Protein AF-A0A347TIP3-F1 (afdb_monomer)

Secondary structure (DSSP, 8-state):
-------GGGS-HHHHHHHHHH---HHHHHHHTT-S-HHHHHHHHH-TTS-HHHHHHHTT-SSHHHHHHHHTSTT-----------TTTS----GGGHHHHHTT-HHHHHHHH--

Organism: NCBI:txid505249

Structure (mmCIF, N/CA/C/O backbone):
data_AF-A0A347TIP3-F1
#
_entry.id   AF-A0A347TIP3-F1
#
loop_
_atom_site.group_PDB
_atom_site.id
_atom_site.type_symbol
_atom_site.label_atom_id
_atom_site.label_alt_id
_atom_site.label_comp_id
_atom_site.label_asym_id
_atom_site.label_entity_id
_atom_site.label_seq_id
_atom_site.pdbx_PDB_ins_code
_atom_site.Cartn_x
_atom_site.Cartn_y
_atom_site.Cartn_z
_atom_site.occupancy
_atom_site.B_iso_or_equiv
_atom_site.auth_seq_id
_atom_site.auth_comp_id
_atom_site.auth_asym_id
_atom_site.auth_atom_id
_atom_site.pdbx_PDB_model_num
ATOM 1 N N . MET A 1 1 ? -21.958 9.856 -16.960 1.00 36.03 1 MET A N 1
ATOM 2 C CA . MET A 1 1 ? -22.104 9.538 -15.525 1.00 36.03 1 MET A CA 1
ATOM 3 C C . MET A 1 1 ? -20.728 9.697 -14.900 1.00 36.03 1 MET A C 1
ATOM 5 O O . MET A 1 1 ? -19.915 8.792 -15.009 1.00 36.03 1 MET A O 1
ATOM 9 N N . GLY A 1 2 ? -20.418 10.908 -14.428 1.00 40.88 2 GLY A N 1
ATOM 10 C CA . GLY A 1 2 ? -19.096 11.252 -13.901 1.00 40.88 2 GLY A CA 1
ATOM 11 C C . GLY A 1 2 ? -18.915 10.614 -12.534 1.00 40.88 2 GLY A C 1
ATOM 12 O O . GLY A 1 2 ? -19.694 10.883 -11.625 1.00 40.88 2 GLY A O 1
ATOM 13 N N . VAL A 1 3 ? -17.949 9.709 -12.426 1.00 49.09 3 VAL A N 1
ATOM 14 C CA . VAL A 1 3 ? -17.572 9.085 -11.160 1.00 49.09 3 VAL A CA 1
ATOM 15 C C . VAL A 1 3 ? -17.158 10.165 -10.164 1.00 49.09 3 VAL A C 1
ATOM 17 O O . VAL A 1 3 ? -16.369 11.047 -10.490 1.00 49.09 3 VAL A O 1
ATOM 20 N N . ASN A 1 4 ? -17.762 10.087 -8.976 1.00 49.16 4 ASN A N 1
ATOM 21 C CA . ASN A 1 4 ? -17.552 10.955 -7.824 1.00 49.16 4 ASN A CA 1
ATOM 22 C C . ASN A 1 4 ? -16.080 11.344 -7.661 1.00 49.16 4 ASN A C 1
ATOM 24 O O . ASN A 1 4 ? -15.232 10.476 -7.438 1.00 49.16 4 ASN A O 1
ATOM 28 N N . GLU A 1 5 ? -15.801 12.647 -7.651 1.00 56.03 5 GLU A N 1
ATOM 29 C CA . GLU A 1 5 ? -14.629 13.192 -6.974 1.00 56.03 5 GLU A CA 1
ATOM 30 C C . GLU A 1 5 ? -14.761 12.888 -5.479 1.00 56.03 5 GLU A C 1
ATOM 32 O O . GLU A 1 5 ? -15.198 13.700 -4.669 1.00 56.03 5 GLU A O 1
ATOM 37 N N . ILE A 1 6 ? -14.406 11.667 -5.092 1.00 62.69 6 ILE A N 1
ATOM 38 C CA . ILE A 1 6 ? -14.096 11.369 -3.707 1.00 62.69 6 ILE A CA 1
ATOM 39 C C . ILE A 1 6 ? -12.871 12.221 -3.392 1.00 62.69 6 ILE A C 1
ATOM 41 O O . ILE A 1 6 ? -11.792 12.018 -3.964 1.00 62.69 6 ILE A O 1
ATOM 45 N N . ALA A 1 7 ? -13.033 13.192 -2.496 1.00 75.00 7 ALA A N 1
ATOM 46 C CA . ALA A 1 7 ? -11.911 13.895 -1.905 1.00 75.00 7 ALA A CA 1
ATOM 47 C C . ALA A 1 7 ? -11.144 12.881 -1.043 1.00 75.00 7 ALA A C 1
ATOM 49 O O . ALA A 1 7 ? -11.400 12.735 0.148 1.00 75.00 7 ALA A O 1
ATOM 50 N N . ILE A 1 8 ? -10.229 12.134 -1.674 1.00 80.06 8 ILE A N 1
ATOM 51 C CA . ILE A 1 8 ? -9.394 11.090 -1.052 1.00 80.06 8 ILE A CA 1
ATOM 52 C C . ILE A 1 8 ? -8.749 11.616 0.240 1.00 80.06 8 ILE A C 1
ATOM 54 O O . ILE A 1 8 ? -8.624 10.887 1.216 1.00 80.06 8 ILE A O 1
ATOM 58 N N . ASN A 1 9 ? -8.424 12.909 0.263 1.00 79.38 9 ASN A N 1
ATOM 59 C CA . ASN A 1 9 ? -7.811 13.613 1.387 1.00 79.38 9 ASN A CA 1
ATOM 60 C C . ASN A 1 9 ? -8.688 13.681 2.654 1.00 79.38 9 ASN A C 1
ATOM 62 O O . ASN A 1 9 ? -8.171 14.003 3.717 1.00 79.38 9 ASN A O 1
ATOM 66 N N . SER A 1 10 ? -9.991 13.411 2.554 1.00 87.31 10 SER A N 1
ATOM 67 C CA . SER A 1 10 ? -10.940 13.441 3.677 1.00 87.31 10 SER A CA 1
ATOM 68 C C . SER A 1 10 ? -11.356 12.047 4.153 1.00 87.31 10 SER A C 1
ATOM 70 O O . SER A 1 10 ? -12.126 11.935 5.105 1.00 87.31 10 SER A O 1
ATOM 72 N N . LEU A 1 11 ? -10.886 10.987 3.490 1.00 92.75 11 LEU A N 1
ATOM 73 C CA . LEU A 1 11 ? -11.204 9.614 3.864 1.00 92.75 11 LEU A CA 1
ATOM 74 C C . LEU A 1 11 ? -10.314 9.123 5.006 1.00 92.75 11 LEU A C 1
ATOM 76 O O . LEU A 1 11 ? -9.128 9.446 5.077 1.00 92.75 11 LEU A O 1
ATOM 80 N N . SER A 1 12 ? -10.883 8.282 5.868 1.00 94.19 12 SER A N 1
ATOM 81 C CA . SER A 1 12 ? -10.113 7.557 6.875 1.00 94.19 12 SER A CA 1
ATOM 82 C C . SER A 1 12 ? -9.197 6.511 6.233 1.00 94.19 12 SER A C 1
ATOM 84 O O . SER A 1 12 ? -9.443 6.040 5.121 1.00 94.19 12 SER A O 1
ATOM 86 N N . GLU A 1 13 ? -8.164 6.085 6.962 1.00 94.56 13 GLU A N 1
ATOM 87 C CA . GLU A 1 13 ? -7.259 5.015 6.524 1.00 94.56 13 GLU A CA 1
ATOM 8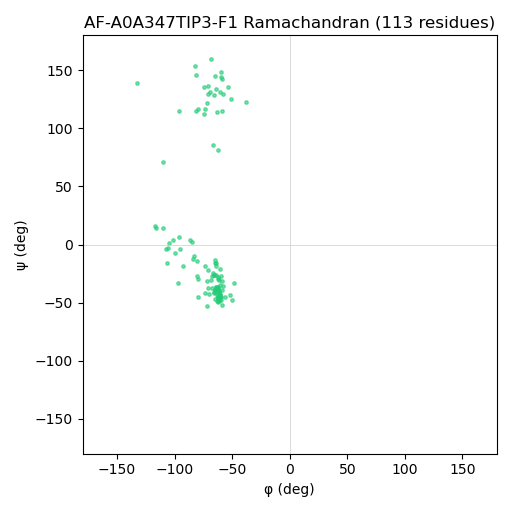8 C C . GLU A 1 13 ? -8.024 3.748 6.099 1.00 94.56 13 GLU A C 1
ATOM 90 O O . GLU A 1 13 ? -7.761 3.197 5.031 1.00 94.56 13 GLU A O 1
ATOM 95 N N . LEU A 1 14 ? -9.039 3.335 6.868 1.00 94.00 14 LEU A N 1
ATOM 96 C CA . LEU A 1 14 ? -9.855 2.162 6.545 1.00 94.00 14 LEU A CA 1
ATOM 97 C C . LEU A 1 14 ? -10.646 2.341 5.240 1.00 94.00 14 LEU A C 1
ATOM 99 O O . LEU A 1 14 ? -10.711 1.423 4.423 1.00 94.00 14 LEU A O 1
ATOM 103 N N . GLN A 1 15 ? -11.213 3.527 5.008 1.00 94.94 15 GLN A N 1
ATOM 104 C CA . GLN A 1 15 ? -11.917 3.825 3.758 1.00 94.94 15 GLN A CA 1
ATOM 105 C C . GLN A 1 15 ? -10.958 3.802 2.561 1.00 94.94 15 GLN A C 1
ATOM 107 O O . GLN A 1 15 ? -11.307 3.280 1.502 1.00 94.94 15 GLN A O 1
ATOM 112 N N . LEU A 1 16 ? -9.735 4.312 2.731 1.00 96.06 16 LEU A N 1
ATOM 113 C CA . LEU A 1 16 ? -8.693 4.272 1.706 1.00 96.06 16 LEU A CA 1
ATOM 114 C C . LEU A 1 16 ? -8.229 2.841 1.405 1.00 96.06 16 LEU A C 1
ATOM 116 O O . LEU A 1 16 ? -8.053 2.497 0.236 1.00 96.06 16 LEU A O 1
ATOM 120 N N . ILE A 1 17 ? -8.082 1.995 2.429 1.00 96.00 17 ILE A N 1
ATOM 121 C CA . ILE A 1 17 ? -7.781 0.562 2.281 1.00 96.00 17 ILE A CA 1
ATOM 122 C C . ILE A 1 17 ? -8.872 -0.122 1.452 1.00 96.00 17 ILE A C 1
ATOM 124 O O . ILE A 1 17 ? -8.577 -0.769 0.444 1.00 96.00 17 ILE A O 1
ATOM 128 N N . GLN A 1 18 ? -10.140 0.061 1.827 1.00 95.56 18 GLN A N 1
ATOM 129 C CA . GLN A 1 18 ? -11.275 -0.542 1.122 1.00 95.56 18 GLN A CA 1
ATOM 130 C C . GLN A 1 18 ? -11.360 -0.069 -0.333 1.00 95.56 18 GLN A C 1
ATOM 132 O O . GLN A 1 18 ? -11.634 -0.869 -1.232 1.00 95.56 18 GLN A O 1
ATOM 137 N N . LEU A 1 19 ? -11.090 1.217 -0.572 1.00 95.38 19 LEU A N 1
ATOM 138 C CA . LEU A 1 19 ? -11.055 1.799 -1.908 1.00 95.38 19 LEU A CA 1
ATOM 139 C C . LEU A 1 19 ? -9.920 1.197 -2.750 1.00 95.38 19 LEU A C 1
ATOM 141 O O . LEU A 1 19 ? -10.162 0.758 -3.873 1.00 95.38 19 LEU A O 1
ATOM 145 N N . ALA A 1 20 ? -8.707 1.094 -2.195 1.00 96.56 20 ALA A N 1
ATOM 146 C CA . ALA A 1 20 ? -7.556 0.493 -2.868 1.00 96.56 20 ALA A CA 1
ATOM 147 C C . ALA A 1 20 ? -7.786 -0.987 -3.216 1.00 96.56 20 ALA A C 1
ATOM 149 O O . ALA A 1 20 ? -7.433 -1.423 -4.310 1.00 96.56 20 ALA A O 1
ATOM 150 N N . LYS A 1 21 ? -8.406 -1.760 -2.313 1.00 95.75 21 LYS A N 1
ATOM 151 C CA . LYS A 1 21 ? -8.676 -3.195 -2.517 1.00 95.75 21 LYS A CA 1
ATOM 152 C C . LYS A 1 21 ? -9.693 -3.462 -3.627 1.00 95.75 21 LYS A C 1
ATOM 154 O O . LYS A 1 21 ? -9.557 -4.450 -4.344 1.00 95.75 21 LYS A O 1
ATOM 159 N N . LYS A 1 22 ? -10.718 -2.615 -3.754 1.00 95.62 22 LYS A N 1
ATOM 160 C CA . LYS A 1 22 ? -11.831 -2.816 -4.700 1.00 95.62 22 LYS A CA 1
ATOM 161 C C . LYS A 1 22 ? -11.618 -2.131 -6.050 1.00 95.62 22 LYS A C 1
ATOM 163 O O . LYS A 1 22 ? -12.300 -2.475 -7.014 1.00 95.62 22 LYS A O 1
ATOM 168 N N . SER A 1 23 ? -10.705 -1.163 -6.132 1.00 94.88 23 SER A N 1
ATOM 169 C CA . SER A 1 23 ? -10.503 -0.386 -7.352 1.00 94.88 23 SER A CA 1
ATOM 170 C C . SER A 1 23 ? -9.842 -1.198 -8.474 1.00 94.88 23 SER A C 1
ATOM 172 O O . SER A 1 23 ? -8.849 -1.908 -8.284 1.00 94.88 23 SER A O 1
ATOM 174 N N . SER A 1 24 ? -10.375 -1.031 -9.682 1.00 95.69 24 SER A N 1
ATOM 175 C CA . SER A 1 24 ? -9.710 -1.368 -10.947 1.00 95.69 24 SER A CA 1
ATOM 176 C C . SER A 1 24 ? -9.256 -0.131 -11.725 1.00 95.69 24 SER A C 1
ATOM 178 O O . SER A 1 24 ? -8.588 -0.264 -12.747 1.00 95.69 24 SER A O 1
ATOM 180 N N . ASP A 1 25 ? -9.572 1.064 -11.223 1.00 95.88 25 ASP A N 1
ATOM 181 C CA . ASP A 1 25 ? -9.145 2.329 -11.805 1.00 95.88 25 ASP A CA 1
ATOM 182 C C . ASP A 1 25 ? -7.658 2.558 -11.503 1.00 95.88 25 ASP A C 1
ATOM 184 O O . ASP A 1 25 ? -7.248 2.753 -10.354 1.00 95.88 25 ASP A O 1
ATOM 188 N N . VAL A 1 26 ? -6.857 2.516 -12.567 1.00 96.25 26 VAL A N 1
ATOM 189 C CA . VAL A 1 26 ? -5.401 2.667 -12.532 1.00 96.25 26 VAL A CA 1
ATOM 190 C C . VAL A 1 26 ? -4.985 4.045 -12.013 1.00 96.25 26 VAL A C 1
ATOM 192 O O . VAL A 1 26 ? -4.000 4.132 -11.280 1.00 96.25 26 VAL A O 1
ATOM 195 N N . GLU A 1 27 ? -5.718 5.104 -12.358 1.00 95.56 27 GLU A N 1
ATOM 196 C CA . GLU A 1 27 ? -5.407 6.473 -11.937 1.00 95.56 27 GLU A CA 1
ATOM 197 C C . GLU A 1 27 ? -5.736 6.663 -10.455 1.00 95.56 27 GLU A C 1
ATOM 199 O O . GLU A 1 27 ? -4.939 7.206 -9.687 1.00 95.56 27 GLU A O 1
ATOM 204 N N . LEU A 1 28 ? -6.871 6.123 -10.006 1.00 95.44 28 LEU A N 1
ATOM 205 C CA . LEU A 1 28 ? -7.200 6.099 -8.583 1.00 95.44 28 LEU A CA 1
ATOM 206 C C . LEU A 1 28 ? -6.146 5.329 -7.774 1.00 95.44 28 LEU A C 1
ATOM 208 O O . LEU A 1 28 ? -5.696 5.808 -6.733 1.00 95.44 28 LEU A O 1
ATOM 212 N N . LEU A 1 29 ? -5.712 4.161 -8.254 1.00 97.50 29 LEU A N 1
ATOM 213 C CA . LEU A 1 29 ? -4.648 3.386 -7.609 1.00 97.50 29 LEU A CA 1
ATOM 214 C C . LEU A 1 29 ? -3.317 4.149 -7.584 1.00 97.50 29 LEU A C 1
ATOM 216 O O . LEU A 1 29 ? -2.620 4.104 -6.572 1.00 97.50 29 LEU A O 1
ATOM 220 N N . HIS A 1 30 ? -2.985 4.889 -8.646 1.00 97.38 30 HIS A N 1
ATOM 221 C CA . HIS A 1 30 ? -1.808 5.758 -8.676 1.00 97.38 30 HIS A CA 1
ATOM 222 C C . HIS A 1 30 ? -1.877 6.854 -7.603 1.00 97.38 30 HIS A C 1
ATOM 224 O O . HIS A 1 30 ? -0.925 7.046 -6.850 1.00 97.38 30 HIS A O 1
ATOM 230 N N . ARG A 1 31 ? -3.027 7.520 -7.453 1.00 96.31 31 ARG A N 1
ATOM 231 C CA . ARG A 1 31 ? -3.234 8.524 -6.397 1.00 96.31 31 ARG A CA 1
ATOM 232 C C . ARG A 1 31 ? -3.117 7.917 -4.997 1.00 96.31 31 ARG A C 1
ATOM 234 O O . ARG A 1 31 ? -2.440 8.473 -4.137 1.00 96.31 31 ARG A O 1
ATOM 241 N N . LEU A 1 32 ? -3.731 6.754 -4.769 1.00 97.38 32 LEU A N 1
ATOM 242 C CA . LEU A 1 32 ? -3.664 6.042 -3.486 1.00 97.38 32 LEU A CA 1
ATOM 243 C C . LEU A 1 32 ? -2.251 5.536 -3.162 1.00 97.38 32 LEU A C 1
ATOM 245 O O . LEU A 1 32 ? -1.901 5.421 -1.987 1.00 97.38 32 LEU A O 1
ATOM 249 N N . SER A 1 33 ? -1.408 5.293 -4.171 1.00 98.00 33 SER A N 1
ATOM 250 C CA . SER A 1 33 ? -0.007 4.910 -3.965 1.00 98.00 33 SER A CA 1
ATOM 251 C C . SER A 1 33 ? 0.821 6.009 -3.295 1.00 98.00 33 SER A C 1
ATOM 253 O O . SER A 1 33 ? 1.914 5.724 -2.820 1.00 98.00 33 SER A O 1
ATOM 255 N N . GLN A 1 34 ? 0.328 7.249 -3.272 1.00 96.81 34 GLN A N 1
ATOM 256 C CA . GLN A 1 34 ? 0.970 8.396 -2.622 1.00 96.81 34 GLN A CA 1
ATOM 257 C C . GLN A 1 34 ? 0.430 8.649 -1.204 1.00 96.81 34 GLN A C 1
ATOM 259 O O . GLN A 1 34 ? 0.771 9.652 -0.581 1.00 96.81 34 GLN A O 1
ATOM 264 N N . SER A 1 35 ? -0.430 7.765 -0.683 1.00 96.62 35 SER A N 1
ATOM 265 C CA . SER A 1 35 ? -0.988 7.895 0.665 1.00 96.62 35 SER A CA 1
ATOM 266 C C . SER A 1 35 ? 0.110 7.921 1.732 1.00 96.62 35 SER A C 1
ATOM 268 O O . SER A 1 35 ? 1.081 7.164 1.659 1.00 96.62 35 SER A O 1
ATOM 270 N N . SER A 1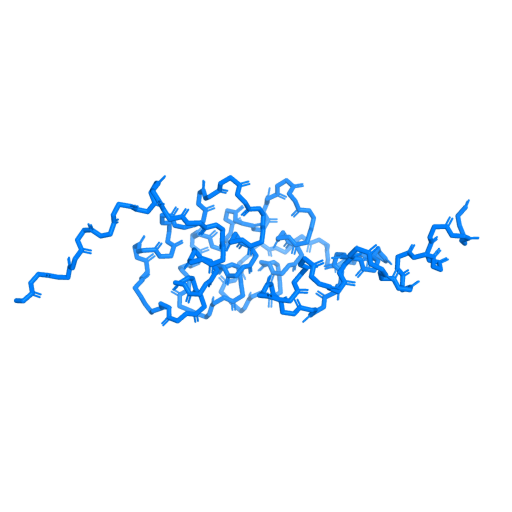 36 ? -0.070 8.737 2.773 1.00 95.69 36 SER A N 1
ATOM 271 C CA . SER A 1 36 ? 0.801 8.738 3.955 1.00 95.69 36 SER A CA 1
ATOM 272 C C . SER A 1 36 ? 0.761 7.403 4.706 1.00 95.69 36 SER A C 1
ATOM 274 O O . SER A 1 36 ? 1.767 7.009 5.296 1.00 95.69 36 SER A O 1
ATOM 276 N N . TYR A 1 37 ? -0.354 6.671 4.622 1.00 95.94 37 TYR A N 1
ATOM 277 C CA . TYR A 1 37 ? -0.558 5.388 5.287 1.00 95.94 37 TYR A CA 1
ATOM 278 C C . TYR A 1 37 ? 0.123 4.237 4.525 1.00 95.94 37 TYR A C 1
ATOM 280 O O . TYR A 1 37 ? -0.279 3.913 3.401 1.00 95.94 37 TYR A O 1
ATOM 288 N N . PRO A 1 38 ? 1.123 3.554 5.116 1.00 96.06 38 PRO A N 1
ATOM 289 C CA . PRO A 1 38 ? 1.776 2.417 4.467 1.00 96.06 38 PRO A CA 1
ATOM 290 C C . PRO A 1 38 ? 0.825 1.247 4.189 1.00 96.06 38 PRO A C 1
ATOM 292 O O . PRO A 1 38 ? 1.012 0.523 3.219 1.00 96.06 38 PRO A O 1
ATOM 295 N N . THR A 1 39 ? -0.215 1.065 5.000 1.00 95.81 39 THR A N 1
ATOM 29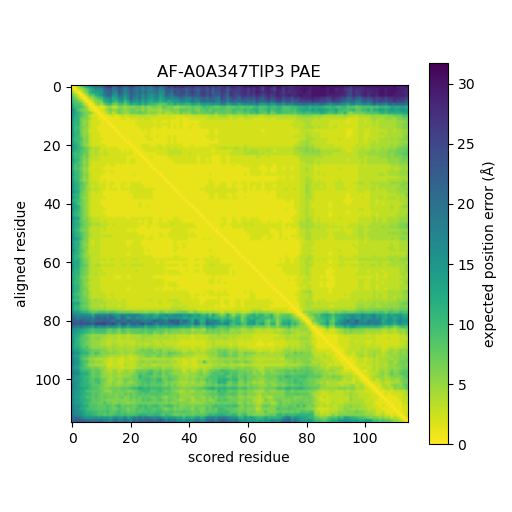6 C CA . THR A 1 39 ? -1.273 0.054 4.808 1.00 95.81 39 THR A CA 1
ATOM 297 C C . THR A 1 39 ? -2.028 0.270 3.489 1.00 95.81 39 THR A C 1
ATOM 299 O O . THR A 1 39 ? -2.199 -0.665 2.706 1.00 95.81 39 THR A O 1
ATOM 302 N N . VAL A 1 40 ? -2.390 1.517 3.173 1.00 97.50 40 VAL A N 1
ATOM 303 C CA . VAL A 1 40 ? -3.022 1.898 1.902 1.00 97.50 40 VAL A CA 1
ATOM 304 C C . VAL A 1 40 ? -2.069 1.621 0.741 1.00 97.50 40 VAL A C 1
ATOM 306 O O . VAL A 1 40 ? -2.447 0.953 -0.223 1.00 97.50 40 VAL A O 1
ATOM 309 N N . ARG A 1 41 ? -0.804 2.050 0.849 1.00 98.31 41 ARG A N 1
ATOM 310 C CA . ARG A 1 41 ? 0.205 1.788 -0.191 1.00 98.31 41 ARG A CA 1
ATOM 311 C C . ARG A 1 41 ? 0.461 0.289 -0.389 1.00 98.31 41 ARG A C 1
ATOM 313 O O . ARG A 1 41 ? 0.605 -0.157 -1.526 1.00 98.31 41 ARG A O 1
ATOM 320 N N . ARG A 1 42 ? 0.436 -0.516 0.681 1.00 97.25 42 ARG A N 1
ATOM 321 C CA . ARG A 1 42 ? 0.541 -1.986 0.629 1.00 97.25 42 ARG A CA 1
ATOM 322 C C . ARG A 1 42 ? -0.645 -2.618 -0.107 1.00 97.25 42 ARG A C 1
ATOM 324 O O . ARG A 1 42 ? -0.434 -3.535 -0.901 1.00 97.25 42 ARG A O 1
ATOM 331 N N . CYS A 1 43 ? -1.862 -2.099 0.076 1.00 97.31 43 CYS A N 1
ATOM 332 C CA . CYS A 1 43 ? -3.035 -2.534 -0.694 1.00 97.31 43 CYS A CA 1
ATOM 333 C C . CYS A 1 43 ? -2.859 -2.258 -2.190 1.00 97.31 43 CYS A C 1
ATOM 335 O O . CYS A 1 43 ? -3.082 -3.147 -3.015 1.00 97.31 43 CYS A O 1
ATOM 337 N N . VAL A 1 44 ? -2.392 -1.055 -2.542 1.00 98.25 44 VAL A N 1
ATOM 338 C CA . VAL A 1 44 ? -2.083 -0.698 -3.935 1.00 98.25 44 VAL A CA 1
ATOM 339 C C . VAL A 1 44 ? -0.994 -1.613 -4.501 1.00 98.25 44 VAL A C 1
ATOM 341 O O . VAL A 1 44 ? -1.141 -2.122 -5.611 1.00 98.25 44 VAL A O 1
ATOM 344 N N . ALA A 1 45 ? 0.056 -1.905 -3.730 1.00 97.50 45 ALA A N 1
ATOM 345 C CA . ALA A 1 45 ? 1.116 -2.831 -4.125 1.00 97.50 45 ALA A CA 1
ATOM 346 C C . ALA A 1 45 ? 0.607 -4.262 -4.379 1.00 97.50 45 ALA A C 1
ATOM 348 O O . ALA A 1 45 ? 1.172 -4.969 -5.212 1.00 97.50 45 ALA A O 1
ATOM 349 N N . ARG A 1 46 ? -0.457 -4.706 -3.695 1.00 96.06 46 ARG A N 1
ATOM 350 C CA . ARG A 1 46 ? -1.056 -6.036 -3.901 1.00 96.06 46 ARG A CA 1
ATOM 351 C C . ARG A 1 46 ? -1.982 -6.097 -5.119 1.00 96.06 46 ARG A C 1
ATOM 353 O O . ARG A 1 46 ? -2.161 -7.173 -5.691 1.00 96.06 46 ARG A O 1
ATOM 360 N N . SER A 1 47 ? -2.588 -4.980 -5.512 1.00 96.69 47 SER A N 1
ATOM 361 C CA . SER A 1 47 ? -3.558 -4.962 -6.609 1.00 96.69 47 SER A CA 1
ATOM 362 C C . SER A 1 47 ? -2.916 -5.341 -7.949 1.00 96.69 47 SER A C 1
ATOM 364 O O . SER A 1 47 ? -1.857 -4.840 -8.332 1.00 96.69 47 SER A O 1
ATOM 366 N N . ARG A 1 48 ? -3.586 -6.227 -8.697 1.00 96.12 48 ARG A N 1
ATOM 367 C CA . ARG A 1 48 ? -3.179 -6.627 -10.058 1.00 96.12 48 ARG A CA 1
ATOM 368 C C . ARG A 1 48 ? -3.460 -5.543 -11.100 1.00 96.12 48 ARG A C 1
ATOM 370 O O . ARG A 1 48 ? -2.874 -5.577 -12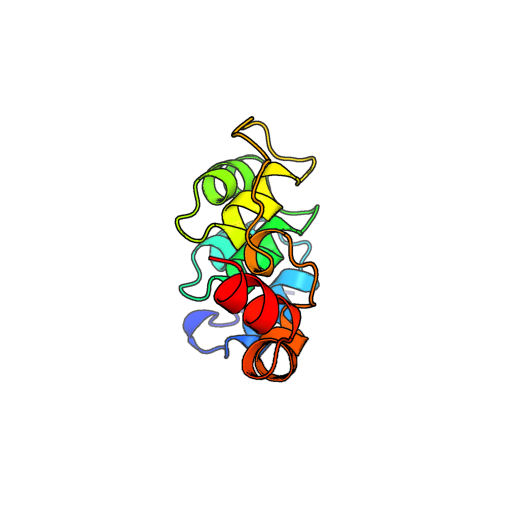.177 1.00 96.12 48 ARG A O 1
ATOM 377 N N . ASN A 1 49 ? -4.336 -4.596 -10.767 1.00 97.44 49 ASN A N 1
ATOM 378 C CA . ASN A 1 49 ? -4.707 -3.481 -11.636 1.00 97.44 49 ASN A CA 1
ATOM 379 C C . ASN A 1 49 ? -3.714 -2.316 -11.526 1.00 97.44 49 ASN A C 1
ATOM 381 O O . ASN A 1 49 ? -3.730 -1.410 -12.354 1.00 97.44 49 ASN A O 1
ATOM 385 N N . THR A 1 50 ? -2.832 -2.322 -10.523 1.00 98.19 50 THR A N 1
ATOM 386 C CA . THR A 1 50 ? -1.828 -1.271 -10.365 1.00 98.19 50 THR A CA 1
ATOM 387 C C . THR A 1 50 ? -0.837 -1.314 -11.522 1.00 98.19 50 THR A C 1
ATOM 389 O O . THR A 1 50 ? -0.251 -2.358 -11.830 1.00 98.19 50 THR A O 1
ATOM 392 N N . SER A 1 51 ? -0.633 -0.159 -12.158 1.00 98.06 51 SER A N 1
ATOM 393 C CA . SER A 1 51 ? 0.282 -0.029 -13.290 1.00 98.06 51 SER A CA 1
ATOM 394 C C . SER A 1 51 ? 1.711 -0.418 -12.918 1.00 98.06 51 SER A C 1
ATOM 396 O O . SER A 1 51 ? 2.175 -0.166 -11.806 1.00 98.06 51 SER A O 1
ATOM 398 N N . ARG A 1 52 ? 2.448 -0.959 -13.895 1.00 97.81 52 ARG A N 1
ATOM 399 C CA . ARG A 1 52 ? 3.872 -1.300 -13.760 1.00 97.81 52 ARG A CA 1
ATOM 400 C C . ARG A 1 52 ? 4.702 -0.145 -13.199 1.00 97.81 52 ARG A C 1
ATOM 402 O O . ARG A 1 52 ? 5.412 -0.337 -12.225 1.00 97.81 52 ARG A O 1
ATOM 409 N N . LYS A 1 53 ? 4.531 1.066 -13.743 1.00 97.75 53 LYS A N 1
ATOM 410 C CA . LYS A 1 53 ? 5.230 2.272 -13.268 1.00 97.75 53 LYS A CA 1
ATOM 411 C C . LYS A 1 53 ? 4.990 2.524 -11.774 1.00 97.75 53 LYS A C 1
ATOM 413 O O . LYS A 1 53 ? 5.935 2.806 -11.046 1.00 97.75 53 LYS A O 1
ATOM 418 N N . THR A 1 54 ? 3.742 2.402 -11.322 1.00 98.38 54 THR A N 1
ATOM 419 C CA . THR A 1 54 ? 3.387 2.615 -9.910 1.00 98.38 54 THR A CA 1
ATOM 420 C C . THR A 1 54 ? 3.936 1.498 -9.024 1.00 98.38 54 THR A C 1
ATOM 422 O O . THR A 1 54 ? 4.502 1.783 -7.972 1.00 98.38 54 THR A O 1
ATOM 425 N N . ILE A 1 55 ? 3.840 0.236 -9.456 1.00 98.12 55 ILE A N 1
ATOM 426 C CA . ILE A 1 55 ? 4.429 -0.900 -8.734 1.00 98.12 55 ILE A CA 1
ATOM 427 C C . ILE A 1 55 ? 5.949 -0.758 -8.609 1.00 98.12 55 ILE A C 1
ATOM 429 O O . ILE A 1 55 ? 6.479 -0.973 -7.526 1.00 98.12 55 ILE A O 1
ATOM 433 N N . ASP A 1 56 ? 6.645 -0.348 -9.667 1.00 97.50 56 ASP A N 1
ATOM 434 C CA . ASP A 1 56 ? 8.097 -0.154 -9.637 1.00 97.50 56 ASP A CA 1
ATOM 435 C C . ASP A 1 56 ? 8.494 0.975 -8.667 1.00 97.50 56 ASP A C 1
ATOM 437 O O . ASP A 1 56 ? 9.476 0.854 -7.936 1.00 97.50 56 ASP A O 1
ATOM 441 N N . THR A 1 57 ? 7.696 2.046 -8.568 1.00 97.50 57 THR A N 1
ATOM 442 C CA . THR A 1 57 ? 7.878 3.053 -7.507 1.00 97.50 57 THR A CA 1
ATOM 443 C C . THR A 1 57 ? 7.695 2.440 -6.115 1.00 97.50 57 THR A C 1
ATOM 445 O O . THR A 1 57 ? 8.562 2.606 -5.257 1.00 97.50 57 THR A O 1
ATOM 448 N N . LEU A 1 58 ? 6.621 1.674 -5.895 1.00 97.69 58 L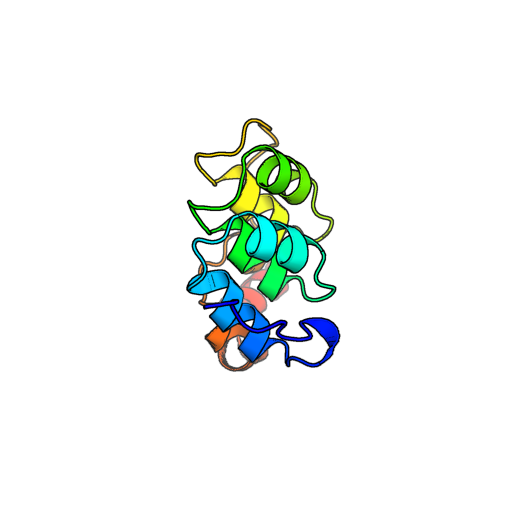EU A N 1
ATOM 449 C CA . LEU A 1 58 ? 6.346 1.022 -4.607 1.00 97.69 58 LEU A CA 1
ATOM 450 C C . LEU A 1 58 ? 7.377 -0.061 -4.249 1.00 97.69 58 LEU A C 1
ATOM 452 O O . LEU A 1 58 ? 7.640 -0.298 -3.076 1.00 97.69 58 LEU A O 1
ATOM 456 N N . ALA A 1 59 ? 8.036 -0.688 -5.224 1.00 96.44 59 ALA A N 1
ATOM 457 C CA . ALA A 1 59 ? 9.139 -1.621 -4.983 1.00 96.44 59 ALA A CA 1
ATOM 458 C C . ALA A 1 59 ? 10.373 -0.942 -4.358 1.00 96.44 59 ALA A C 1
ATOM 460 O O . ALA A 1 59 ? 11.271 -1.624 -3.855 1.00 96.44 59 ALA A O 1
ATOM 461 N N . CYS A 1 60 ? 10.409 0.394 -4.358 1.00 95.19 60 CYS A N 1
ATOM 462 C CA . CYS A 1 60 ? 11.389 1.221 -3.661 1.00 95.19 60 CYS A CA 1
ATOM 463 C C . CYS A 1 60 ? 10.799 1.987 -2.461 1.00 95.19 60 CYS A C 1
ATOM 465 O O . CYS A 1 60 ? 11.457 2.899 -1.965 1.00 95.19 60 CYS A O 1
ATOM 467 N N . ASP A 1 61 ? 9.594 1.637 -1.997 1.00 97.31 61 ASP A N 1
ATOM 468 C CA . ASP A 1 61 ? 8.941 2.288 -0.855 1.00 97.31 61 ASP A CA 1
ATOM 469 C C . ASP A 1 61 ? 9.780 2.177 0.426 1.00 97.31 61 ASP A C 1
ATOM 471 O O . ASP A 1 61 ? 10.420 1.152 0.687 1.00 97.31 61 ASP A O 1
ATOM 475 N N . SER A 1 62 ? 9.748 3.233 1.241 1.00 95.62 62 SER A N 1
ATOM 476 C CA . SER A 1 62 ? 10.467 3.302 2.515 1.00 95.62 62 SER A CA 1
ATOM 477 C C . SER A 1 62 ? 9.923 2.324 3.557 1.00 95.62 62 SER A C 1
ATOM 479 O O . SER A 1 62 ? 10.668 1.874 4.428 1.00 95.62 62 SER A O 1
ATOM 481 N N . ALA A 1 63 ? 8.643 1.958 3.471 1.00 95.88 63 ALA A N 1
ATOM 482 C CA . ALA A 1 63 ? 8.057 0.926 4.307 1.00 95.88 63 ALA A CA 1
ATOM 483 C C . ALA A 1 63 ? 8.379 -0.462 3.729 1.00 95.88 63 ALA A C 1
ATOM 485 O O . ALA A 1 63 ? 7.914 -0.835 2.651 1.00 95.88 63 ALA A O 1
ATOM 486 N N . LEU A 1 64 ? 9.159 -1.255 4.471 1.00 94.56 64 LEU A N 1
ATOM 487 C CA . LEU A 1 64 ? 9.636 -2.570 4.019 1.00 94.56 64 LEU A CA 1
ATOM 488 C C . LEU A 1 64 ? 8.504 -3.542 3.658 1.00 94.56 64 LEU A C 1
ATOM 490 O O . LEU A 1 64 ? 8.638 -4.312 2.716 1.00 94.56 64 LEU A O 1
ATOM 494 N N . ASN A 1 65 ? 7.375 -3.504 4.369 1.00 94.50 65 ASN A N 1
ATOM 495 C CA . ASN A 1 65 ? 6.210 -4.333 4.047 1.00 94.50 65 ASN A CA 1
ATOM 496 C C . ASN A 1 65 ? 5.533 -3.917 2.725 1.00 94.50 65 ASN A C 1
ATOM 498 O O . ASN A 1 65 ? 4.989 -4.771 2.030 1.00 94.50 65 ASN A O 1
ATOM 502 N N . VAL A 1 66 ? 5.578 -2.635 2.349 1.00 96.69 66 VAL A N 1
ATOM 503 C CA . VAL A 1 66 ? 5.070 -2.149 1.056 1.00 96.69 66 VAL A CA 1
ATOM 504 C C . VAL A 1 66 ? 5.997 -2.602 -0.062 1.00 96.69 66 VAL A C 1
ATOM 506 O O . VAL A 1 66 ? 5.544 -3.253 -1.006 1.00 96.69 66 VAL A O 1
ATOM 509 N N . SER A 1 67 ? 7.297 -2.325 0.066 1.00 95.75 67 SER A N 1
ATOM 510 C CA . SER A 1 67 ? 8.276 -2.696 -0.956 1.00 95.75 67 SER A CA 1
ATOM 511 C C . SER A 1 67 ? 8.396 -4.208 -1.121 1.00 95.75 67 SER A C 1
ATOM 513 O O . SER A 1 67 ? 8.482 -4.682 -2.254 1.00 95.75 67 SER A O 1
ATOM 515 N N . PHE A 1 68 ? 8.298 -4.990 -0.044 1.00 95.06 68 PHE A N 1
ATOM 516 C CA . PHE A 1 68 ? 8.237 -6.451 -0.120 1.00 95.06 68 PHE A CA 1
ATOM 517 C C . PHE A 1 68 ? 7.037 -6.939 -0.944 1.00 95.06 68 PHE A C 1
ATOM 519 O O . PHE A 1 68 ? 7.200 -7.770 -1.839 1.00 95.06 68 PHE A O 1
ATOM 526 N N . ILE A 1 69 ? 5.831 -6.417 -0.694 1.00 95.12 69 ILE A N 1
ATOM 527 C CA . ILE A 1 69 ? 4.635 -6.811 -1.454 1.00 95.12 69 ILE A CA 1
ATOM 528 C C . ILE A 1 69 ? 4.742 -6.366 -2.918 1.00 95.12 69 ILE A C 1
ATOM 530 O O . ILE A 1 69 ? 4.439 -7.156 -3.810 1.00 95.12 69 ILE A O 1
ATOM 534 N N . ALA A 1 70 ? 5.238 -5.154 -3.181 1.00 95.94 70 ALA A N 1
ATOM 535 C CA . ALA A 1 70 ? 5.419 -4.643 -4.538 1.00 95.94 70 ALA A CA 1
ATOM 536 C C . ALA A 1 70 ? 6.412 -5.489 -5.353 1.00 95.94 70 ALA A C 1
ATOM 538 O O . ALA A 1 70 ? 6.095 -5.870 -6.475 1.00 95.94 70 ALA A O 1
ATOM 539 N N . ASN A 1 71 ? 7.553 -5.887 -4.774 1.00 95.12 71 ASN A N 1
ATOM 540 C CA . ASN A 1 71 ? 8.530 -6.773 -5.434 1.00 95.12 71 ASN A CA 1
ATOM 541 C C . ASN A 1 71 ? 7.975 -8.182 -5.737 1.00 95.12 71 ASN A C 1
ATOM 543 O O . ASN A 1 71 ? 8.531 -8.913 -6.562 1.00 95.12 71 ASN A O 1
ATOM 547 N N . ASN A 1 72 ? 6.891 -8.583 -5.068 1.00 92.94 72 ASN A N 1
ATOM 548 C CA . ASN A 1 72 ? 6.189 -9.841 -5.318 1.00 92.94 72 ASN A CA 1
ATOM 549 C C . ASN A 1 72 ? 4.991 -9.694 -6.272 1.00 92.94 72 ASN A C 1
ATOM 551 O O . ASN A 1 72 ? 4.382 -10.699 -6.640 1.00 92.94 72 ASN A O 1
ATOM 555 N N . ASN A 1 73 ? 4.659 -8.477 -6.706 1.00 95.06 73 ASN A N 1
ATOM 556 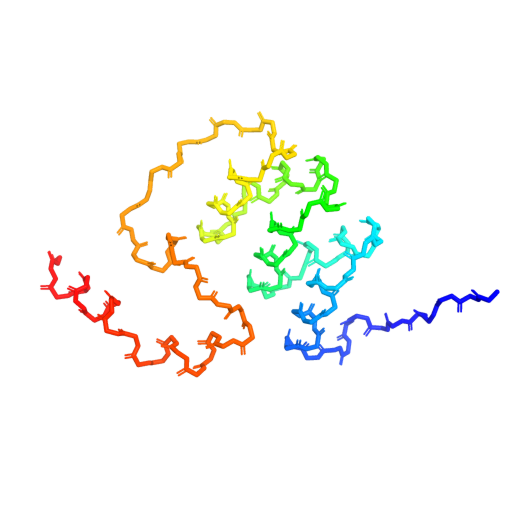C CA . ASN A 1 73 ? 3.594 -8.247 -7.674 1.00 95.06 73 ASN A CA 1
ATOM 557 C C . ASN A 1 73 ? 4.054 -8.656 -9.092 1.00 95.06 73 ASN A C 1
ATOM 559 O O . ASN A 1 73 ? 5.154 -8.278 -9.503 1.00 95.06 73 ASN A O 1
ATOM 563 N N . PRO A 1 74 ? 3.231 -9.377 -9.882 1.00 94.94 74 PRO A N 1
ATOM 564 C CA . PRO A 1 74 ? 3.585 -9.789 -11.248 1.00 94.94 74 PRO A CA 1
ATOM 565 C C . PRO A 1 74 ? 3.856 -8.624 -12.214 1.00 94.94 74 PRO A C 1
ATOM 567 O O . PRO A 1 74 ? 4.521 -8.814 -13.232 1.00 94.94 74 PRO A O 1
ATOM 570 N N . ASN A 1 75 ? 3.365 -7.420 -11.912 1.00 95.81 75 ASN A N 1
ATOM 571 C CA . ASN A 1 75 ? 3.611 -6.232 -12.724 1.00 95.81 75 ASN A CA 1
ATOM 572 C C . ASN A 1 75 ? 4.979 -5.588 -12.443 1.00 95.81 75 ASN A C 1
ATOM 574 O O . ASN A 1 75 ? 5.404 -4.760 -13.252 1.00 95.81 75 ASN A O 1
ATOM 578 N N . CYS A 1 76 ? 5.655 -5.966 -11.349 1.00 95.75 76 CYS A N 1
ATOM 579 C CA . CYS A 1 76 ? 6.950 -5.423 -10.944 1.00 95.75 76 CYS A CA 1
ATOM 580 C C . CYS A 1 76 ? 8.061 -5.864 -11.895 1.00 95.75 76 CYS A C 1
ATOM 582 O O . CYS A 1 76 ? 8.216 -7.049 -12.197 1.00 95.75 76 CYS A O 1
ATOM 584 N N . THR A 1 77 ? 8.868 -4.906 -12.338 1.00 95.56 77 THR A N 1
ATOM 585 C CA . THR A 1 77 ? 10.068 -5.157 -13.146 1.00 95.56 77 THR A CA 1
ATOM 586 C C . THR A 1 77 ? 11.357 -4.962 -12.368 1.00 95.56 77 THR A C 1
ATOM 588 O O . THR A 1 77 ? 12.401 -5.481 -12.769 1.00 95.56 77 THR A O 1
ATOM 591 N N . ILE A 1 78 ? 11.287 -4.294 -11.215 1.00 90.44 78 ILE A N 1
ATOM 592 C CA . ILE A 1 78 ? 12.404 -4.214 -10.281 1.00 90.44 78 ILE A CA 1
ATOM 593 C C . ILE A 1 78 ? 12.607 -5.582 -9.622 1.00 90.44 78 ILE A C 1
ATOM 595 O O . ILE A 1 78 ? 11.674 -6.193 -9.106 1.00 90.44 78 ILE A O 1
ATOM 599 N N . LYS A 1 79 ? 13.851 -6.066 -9.634 1.00 71.50 79 LYS A N 1
ATOM 600 C CA . LYS A 1 79 ? 14.269 -7.287 -8.935 1.00 71.50 79 LYS A CA 1
ATOM 601 C C . LYS A 1 79 ? 15.167 -6.913 -7.759 1.00 71.50 79 LYS A C 1
ATOM 603 O O . LYS A 1 79 ? 16.376 -7.119 -7.817 1.00 71.50 79 LYS A O 1
ATOM 608 N N . LYS A 1 80 ? 14.593 -6.319 -6.708 1.00 73.44 80 LYS A N 1
ATOM 609 C CA . LYS A 1 80 ? 15.300 -6.183 -5.425 1.00 73.44 80 LYS A CA 1
ATOM 610 C C . LYS A 1 80 ? 15.177 -7.485 -4.635 1.00 73.44 80 LYS A C 1
ATOM 612 O O . LYS A 1 80 ? 14.248 -8.264 -4.853 1.00 73.44 80 LYS A O 1
ATOM 617 N N . SER A 1 81 ? 16.157 -7.741 -3.764 1.00 65.44 81 SER A N 1
ATOM 618 C CA . SER A 1 81 ? 16.179 -8.942 -2.923 1.00 65.44 81 SER A CA 1
ATOM 619 C C . SER A 1 81 ? 14.844 -9.093 -2.195 1.00 65.44 81 SER A C 1
ATOM 621 O O . SER A 1 81 ? 14.389 -8.171 -1.522 1.00 65.44 81 SER A O 1
ATOM 623 N N . LYS A 1 82 ? 14.213 -10.255 -2.369 1.00 67.50 82 LYS A N 1
ATOM 624 C CA . LYS A 1 82 ? 12.892 -10.582 -1.820 1.00 67.50 82 LYS A CA 1
ATOM 625 C C . LYS A 1 82 ? 12.964 -11.104 -0.389 1.00 67.50 82 LYS A C 1
ATOM 627 O O . LYS A 1 82 ? 11.943 -11.495 0.157 1.00 67.50 82 LYS A O 1
ATOM 632 N N . ASN A 1 83 ? 14.151 -11.163 0.203 1.00 79.00 83 ASN A N 1
ATOM 633 C CA . ASN A 1 83 ? 14.345 -11.895 1.441 1.00 79.00 83 ASN A CA 1
ATOM 634 C C . ASN A 1 83 ? 14.253 -10.928 2.618 1.00 79.00 83 ASN A C 1
ATOM 636 O O . ASN A 1 83 ? 15.077 -10.029 2.771 1.00 79.00 83 ASN A O 1
ATOM 640 N N . SER A 1 84 ? 13.225 -11.119 3.437 1.00 87.75 84 SER A N 1
ATOM 641 C CA . SER A 1 84 ? 13.105 -10.516 4.756 1.00 87.75 84 SER A CA 1
ATOM 642 C C . SER A 1 84 ? 12.693 -11.604 5.732 1.00 87.75 84 SER A C 1
ATOM 644 O O . SER A 1 84 ? 11.847 -12.434 5.412 1.00 87.75 84 SER A O 1
ATOM 646 N N . GLU A 1 85 ? 13.284 -11.589 6.918 1.00 88.88 85 GLU A N 1
ATOM 647 C CA . GLU A 1 85 ? 12.934 -12.502 8.011 1.00 88.88 85 GLU A CA 1
ATOM 648 C C . GLU A 1 85 ? 12.017 -11.823 9.034 1.00 88.88 85 GLU A C 1
ATOM 650 O O . GLU A 1 85 ? 11.480 -12.467 9.932 1.00 88.88 85 GLU A O 1
ATOM 655 N N . HIS A 1 86 ? 11.797 -10.510 8.896 1.00 91.31 86 HIS A N 1
ATOM 656 C CA . HIS A 1 86 ? 10.978 -9.769 9.840 1.00 91.31 86 HIS A CA 1
ATOM 657 C C . HIS A 1 86 ? 9.498 -10.150 9.656 1.00 91.31 86 HIS A C 1
ATOM 659 O O . HIS A 1 86 ? 8.933 -9.900 8.583 1.00 91.31 86 HIS A O 1
ATOM 665 N N . PRO A 1 87 ? 8.807 -10.661 10.693 1.00 91.38 87 PRO A N 1
ATOM 666 C CA . PRO A 1 87 ? 7.469 -11.234 10.557 1.00 91.38 87 PRO A CA 1
ATOM 667 C C . PRO A 1 87 ? 6.447 -10.228 10.031 1.00 91.38 87 PRO A C 1
ATOM 669 O O . PRO A 1 87 ? 5.593 -10.603 9.241 1.00 91.38 87 PRO A O 1
ATOM 672 N N . CYS A 1 88 ? 6.548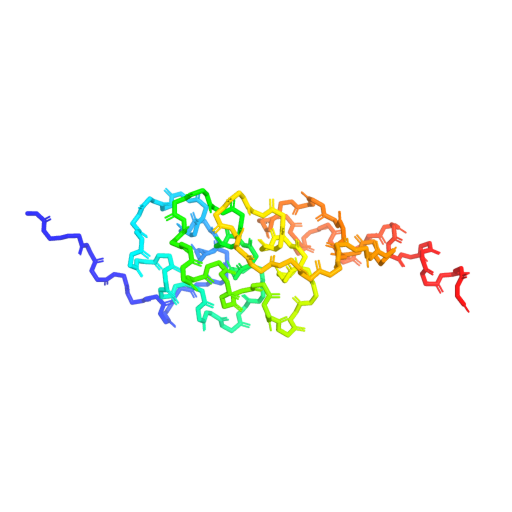 -8.941 10.391 1.00 90.62 88 CYS A N 1
ATOM 673 C CA . CYS A 1 88 ? 5.641 -7.909 9.864 1.00 90.62 88 CYS A CA 1
ATOM 674 C C . CYS A 1 88 ? 5.873 -7.563 8.383 1.00 90.62 88 CYS A C 1
ATOM 676 O O . CYS A 1 88 ? 4.969 -7.028 7.747 1.00 90.62 88 CYS A O 1
ATOM 678 N N . VAL A 1 89 ? 7.060 -7.840 7.832 1.00 92.50 89 VAL A N 1
ATOM 679 C CA . VAL A 1 89 ? 7.377 -7.564 6.420 1.00 92.50 89 VAL A CA 1
ATOM 680 C C . VAL A 1 89 ? 6.796 -8.656 5.530 1.00 92.50 89 VAL A C 1
ATOM 682 O O . VAL A 1 89 ? 6.132 -8.349 4.543 1.00 92.50 89 VAL A O 1
ATOM 685 N N . ILE A 1 90 ? 6.978 -9.915 5.931 1.00 91.06 90 ILE A N 1
ATOM 686 C CA . ILE A 1 90 ? 6.457 -11.097 5.226 1.00 91.06 90 ILE A CA 1
ATOM 687 C C . ILE A 1 90 ? 5.023 -11.467 5.634 1.00 91.06 90 ILE A C 1
ATOM 689 O O . ILE A 1 90 ? 4.486 -12.481 5.197 1.00 91.06 90 ILE A O 1
ATOM 693 N N . CYS A 1 91 ? 4.398 -10.662 6.496 1.00 89.81 91 CYS A N 1
ATOM 694 C CA . CYS A 1 91 ? 3.036 -10.875 6.964 1.00 89.81 91 CYS A CA 1
ATOM 695 C C . CYS A 1 91 ? 2.042 -10.753 5.804 1.00 89.81 91 CYS A C 1
ATOM 697 O O . CYS A 1 91 ? 2.194 -9.877 4.953 1.00 89.81 91 CYS A O 1
ATOM 699 N N . TYR A 1 92 ? 0.977 -11.557 5.824 1.00 84.56 92 TYR A N 1
ATOM 700 C CA . TYR A 1 92 ? -0.154 -11.487 4.885 1.00 84.56 92 TYR A CA 1
ATOM 701 C C . TYR A 1 92 ? -1.485 -11.148 5.569 1.00 84.56 92 TYR A C 1
ATOM 703 O O . TYR A 1 92 ? -2.535 -11.302 4.953 1.00 84.56 92 TYR A O 1
ATOM 711 N N . VAL A 1 93 ? -1.450 -10.648 6.812 1.00 89.56 93 VAL A N 1
ATOM 712 C CA . VAL A 1 93 ? -2.645 -10.108 7.481 1.00 89.56 93 VAL A CA 1
ATOM 713 C C . VAL A 1 93 ? -3.288 -9.045 6.589 1.00 89.56 93 VAL A C 1
ATOM 715 O O . VAL A 1 93 ? -2.584 -8.216 5.987 1.00 89.56 93 VAL A O 1
ATOM 718 N N . ASP A 1 94 ? -4.613 -9.128 6.492 1.00 89.75 94 ASP A N 1
ATOM 719 C CA . ASP A 1 94 ? -5.444 -8.164 5.784 1.00 89.75 94 ASP A CA 1
ATOM 720 C C . ASP A 1 94 ? -5.274 -6.784 6.428 1.00 89.75 94 ASP A C 1
ATOM 722 O O . ASP A 1 94 ? -5.324 -6.643 7.648 1.00 89.75 94 ASP A O 1
ATOM 726 N N . GLU A 1 95 ? -5.038 -5.759 5.615 1.00 91.00 95 GLU A N 1
ATOM 727 C CA . GLU A 1 95 ? -4.870 -4.387 6.086 1.00 91.00 95 GLU A CA 1
ATOM 728 C C . GLU A 1 95 ? -6.102 -3.862 6.829 1.00 91.00 95 GLU A C 1
ATOM 730 O O . GLU A 1 95 ? -5.948 -3.030 7.719 1.00 91.00 95 GLU A O 1
ATOM 735 N N . GLU A 1 96 ? -7.302 -4.370 6.528 1.00 90.50 96 GLU A N 1
ATOM 736 C CA . GLU A 1 96 ? -8.524 -4.027 7.269 1.00 90.50 96 GLU A CA 1
ATOM 737 C C . GLU A 1 96 ? -8.496 -4.550 8.716 1.00 90.50 96 GLU A C 1
ATOM 739 O O . GLU A 1 96 ? -9.139 -3.982 9.595 1.00 90.50 96 GLU A O 1
ATOM 744 N N . GLU A 1 97 ? -7.711 -5.597 8.985 1.00 88.69 97 GLU A N 1
ATOM 745 C CA . GLU A 1 97 ? -7.551 -6.217 10.305 1.00 88.69 97 GLU A CA 1
ATOM 746 C C . GLU A 1 97 ? -6.251 -5.790 11.004 1.00 88.69 97 GLU A C 1
ATOM 748 O O . GLU A 1 97 ? -5.923 -6.298 12.078 1.00 88.69 97 GLU A O 1
ATOM 753 N N . TYR A 1 98 ? -5.474 -4.875 10.415 1.00 84.94 98 TYR A N 1
ATOM 754 C CA . TYR A 1 98 ? -4.138 -4.555 10.920 1.00 84.94 98 TYR A CA 1
ATOM 755 C C . TYR A 1 98 ? -4.187 -4.006 12.349 1.00 84.94 98 TYR A C 1
ATOM 757 O O . TYR A 1 98 ? -3.450 -4.476 13.209 1.00 84.94 98 TYR A O 1
ATOM 765 N N . ILE A 1 99 ? -5.108 -3.080 12.630 1.00 75.75 99 ILE A N 1
ATOM 766 C CA . ILE A 1 99 ? -5.266 -2.478 13.963 1.00 75.75 99 ILE A CA 1
ATOM 767 C C . ILE A 1 99 ? -5.623 -3.552 15.001 1.00 75.75 99 ILE A C 1
ATOM 769 O O . ILE A 1 99 ? -4.982 -3.653 16.040 1.00 75.75 99 ILE A O 1
ATOM 773 N N . SER A 1 100 ? -6.596 -4.417 14.706 1.00 83.44 100 SER A N 1
ATOM 774 C CA . SER A 1 100 ? -7.051 -5.422 15.672 1.00 83.44 100 SER A CA 1
ATOM 775 C C . SER A 1 100 ? -6.044 -6.555 15.887 1.00 83.44 100 SER A C 1
ATOM 777 O O . SER A 1 100 ? -5.965 -7.108 16.983 1.00 83.44 100 SER A O 1
ATOM 779 N N . ARG A 1 101 ? -5.258 -6.916 14.864 1.00 86.38 101 ARG A N 1
ATOM 780 C CA . ARG A 1 101 ? -4.345 -8.069 14.927 1.00 86.38 101 ARG A CA 1
ATOM 781 C C . ARG A 1 101 ? -2.910 -7.712 15.270 1.00 86.38 101 ARG A C 1
ATOM 783 O O . ARG A 1 101 ? -2.226 -8.524 15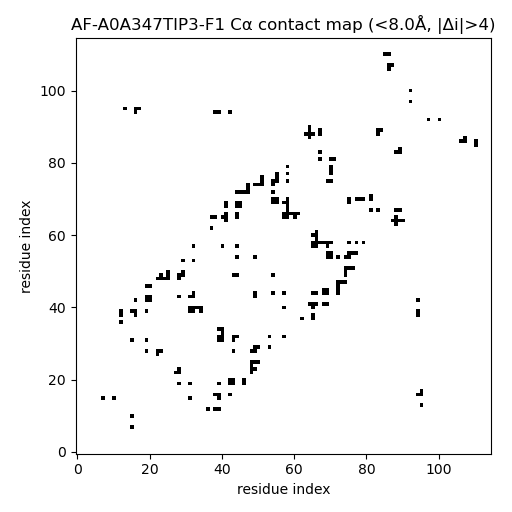.896 1.00 86.38 101 ARG A O 1
ATOM 790 N N . CYS A 1 102 ? -2.421 -6.546 14.858 1.00 86.00 102 CYS A N 1
ATOM 791 C CA . CYS A 1 102 ? -1.015 -6.194 15.040 1.00 86.00 102 CYS A CA 1
ATOM 792 C C . CYS A 1 102 ? -0.697 -5.718 16.457 1.00 86.00 102 CYS A C 1
ATOM 794 O O . CYS A 1 102 ? 0.396 -6.023 16.935 1.00 86.00 102 CYS A O 1
ATOM 796 N N . ASP A 1 103 ? -1.650 -5.099 17.156 1.00 84.94 103 ASP A N 1
ATOM 797 C CA . ASP A 1 103 ? -1.464 -4.611 18.531 1.00 84.94 103 ASP A CA 1
ATOM 798 C C . ASP A 1 103 ? -1.081 -5.728 19.516 1.00 84.94 103 ASP A C 1
ATOM 800 O O . ASP A 1 103 ? -0.313 -5.516 20.453 1.00 84.94 103 ASP A O 1
ATOM 804 N N . SER A 1 104 ? -1.560 -6.952 19.276 1.00 86.50 104 SER A N 1
ATOM 805 C CA . SER A 1 104 ? -1.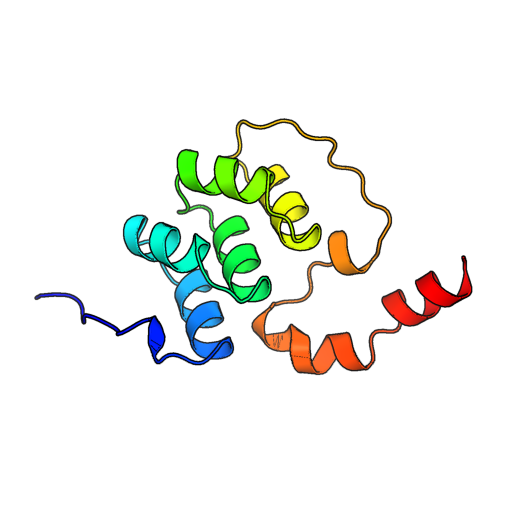306 -8.121 20.133 1.00 86.50 104 SER A CA 1
ATOM 806 C C . SER A 1 104 ? -0.516 -9.245 19.449 1.00 86.50 104 SER A C 1
ATOM 808 O O . SER A 1 104 ? -0.443 -10.347 19.997 1.00 86.50 104 SER A O 1
ATOM 810 N N . CYS A 1 105 ? 0.104 -8.979 18.294 1.00 89.75 105 CYS A N 1
ATOM 811 C CA . CYS A 1 105 ? 0.695 -9.992 17.412 1.00 89.75 105 CYS A CA 1
ATOM 812 C C . CYS A 1 105 ? 1.780 -10.851 18.085 1.00 89.75 105 CYS A C 1
ATOM 814 O O . CYS A 1 105 ? 2.873 -10.374 18.398 1.00 89.75 105 CYS A O 1
ATOM 816 N N . GLU A 1 106 ? 1.508 -12.149 18.236 1.00 89.31 106 GLU A N 1
ATOM 817 C CA . GLU A 1 106 ? 2.438 -13.120 18.826 1.00 89.31 106 GLU A CA 1
ATOM 818 C C . GLU A 1 106 ? 3.703 -13.306 17.990 1.00 89.31 106 GLU A C 1
ATOM 820 O O . GLU A 1 106 ? 4.795 -13.324 18.546 1.00 89.31 106 GLU A O 1
ATOM 825 N N . ASN A 1 107 ? 3.596 -13.329 16.657 1.00 87.88 107 ASN A N 1
ATOM 826 C CA . ASN A 1 107 ? 4.765 -13.448 15.777 1.00 87.88 107 ASN A CA 1
ATOM 827 C C . ASN A 1 107 ? 5.766 -12.306 15.999 1.00 87.88 107 ASN A C 1
ATOM 829 O O . ASN A 1 107 ? 6.975 -12.528 16.006 1.00 87.88 107 ASN A O 1
ATOM 833 N N . LEU A 1 108 ? 5.269 -11.083 16.217 1.00 87.44 108 LEU A N 1
ATOM 834 C CA . LEU A 1 108 ? 6.125 -9.941 16.530 1.00 87.44 108 LEU A CA 1
ATOM 835 C C . LEU A 1 108 ? 6.720 -10.053 17.940 1.00 87.44 108 LEU A C 1
ATOM 837 O O . LEU A 1 108 ? 7.878 -9.686 18.131 1.00 87.44 108 LEU A O 1
ATOM 841 N N . LYS A 1 109 ? 5.957 -10.568 18.915 1.00 88.56 109 LYS A N 1
ATOM 842 C CA . LYS A 1 109 ? 6.454 -10.827 20.277 1.00 88.56 109 LYS A CA 1
ATOM 843 C C . LYS A 1 109 ? 7.588 -11.859 20.266 1.00 88.56 109 LYS A C 1
ATOM 845 O O . LYS A 1 109 ? 8.645 -11.581 20.819 1.00 88.56 109 LYS A O 1
ATOM 850 N N . PHE A 1 110 ? 7.405 -12.996 19.592 1.00 87.75 110 PHE A N 1
ATOM 851 C CA . PHE A 1 110 ? 8.419 -14.051 19.490 1.00 87.75 110 PHE A CA 1
ATOM 852 C C . PHE A 1 110 ? 9.683 -13.583 18.770 1.00 87.75 110 PHE A C 1
ATOM 854 O O . PHE A 1 110 ? 10.786 -13.831 19.250 1.00 87.75 110 PHE A O 1
ATOM 861 N N . PHE A 1 111 ? 9.537 -12.856 17.660 1.00 88.69 111 PHE A N 1
ATOM 862 C CA . PHE A 1 111 ? 10.684 -12.323 16.925 1.00 88.69 111 PHE A CA 1
ATOM 863 C C . PHE A 1 111 ? 11.520 -11.366 17.781 1.00 88.69 111 PHE A C 1
ATOM 865 O O . PHE A 1 111 ? 12.735 -11.503 17.840 1.00 88.69 111 PHE A O 1
ATOM 872 N N . LYS A 1 112 ? 10.871 -10.451 18.515 1.00 87.12 112 LYS A N 1
ATOM 873 C CA . LYS A 1 112 ? 11.556 -9.530 19.437 1.00 87.12 112 LYS A CA 1
ATOM 874 C C . LYS A 1 112 ? 12.246 -10.232 20.609 1.00 87.12 112 LYS A C 1
ATOM 876 O O . LYS A 1 112 ? 13.186 -9.673 21.150 1.00 87.12 112 LYS A O 1
ATOM 881 N N . ALA A 1 113 ? 11.770 -11.407 21.016 1.00 88.00 113 ALA A N 1
ATOM 882 C CA . ALA A 1 113 ? 12.379 -12.202 22.081 1.00 88.00 113 ALA A CA 1
ATOM 883 C C . ALA A 1 113 ? 13.558 -13.073 21.599 1.00 88.00 113 ALA A C 1
ATOM 885 O O . ALA A 1 113 ? 14.233 -13.678 22.425 1.00 88.00 113 ALA A O 1
ATOM 886 N N . SER A 1 114 ? 13.768 -13.170 20.282 1.00 79.44 114 SER A N 1
ATOM 887 C CA . SER A 1 114 ? 14.769 -14.045 19.650 1.00 79.44 114 SER A CA 1
ATOM 888 C C . SER A 1 114 ? 16.003 -13.293 19.125 1.00 79.44 114 SER A C 1
ATOM 890 O O . SER A 1 114 ? 16.879 -13.920 18.532 1.00 79.44 114 SER A O 1
ATOM 892 N N . ILE A 1 115 ? 16.050 -11.969 19.310 1.00 74.56 115 ILE A N 1
ATOM 893 C CA . ILE A 1 115 ? 17.152 -11.061 18.942 1.00 74.56 115 ILE A CA 1
ATOM 894 C C . ILE A 1 115 ? 17.812 -10.495 20.198 1.00 74.56 115 ILE A C 1
ATOM 896 O O . ILE A 1 115 ? 19.019 -10.187 20.116 1.00 74.56 115 ILE A O 1
#

pLDDT: mean 89.58, std 11.9, range [36.03, 98.38]

Foldseek 3Di:
DDPDPPVLVPDDPLRLLVCLQPDLDQVSLLVQCPDPDLLSVLSSLQDLSHALVSLQVQCPDPPLLSVLSSCVHPSYPDNDDNDDPQCSSVDPPRSSCCVVAVVPPPSNVVVVVVD

Solvent-accessible surface area (backbone atoms only — not comparable to full-atom values): 6710 Å² total; per-residue (Å²): 136,83,78,77,84,68,63,67,91,76,52,51,70,67,56,45,31,54,48,36,68,71,52,70,53,44,67,61,36,51,59,44,52,68,45,91,48,61,58,31,25,29,34,28,24,65,38,86,50,39,46,42,72,53,25,41,54,34,43,68,38,90,50,59,38,25,13,51,42,6,51,68,29,92,57,32,80,58,84,67,87,86,81,70,86,52,56,78,40,71,51,81,76,53,67,90,45,39,74,80,49,57,80,72,32,60,65,58,53,53,54,66,74,75,113

Mean predicted aligned error: 5.35 Å

Sequence (115 aa):
MGVNEIAINSLSELQLIQLAKKSSDVELLHRLSQSSYPTVRRCVARSRNTSRKTIDTLACDSALNVSFIANNNPNCTIKKSKNSEHPCVICYVDEEEYISRCDSCENLKFFKASI

Radius of gyration: 14.82 Å; Cα contacts (8 Å, |Δi|>4): 139; chains: 1; bounding box: 39×28×38 Å

InterPro domains:
  IPR011989 Armadillo-like helical [G3DSA:1.25.10.10] (4-105)